Protein AF-A0A6A1QIV1-F1 (afdb_monomer)

Radius of gyration: 14.54 Å; Cα contacts (8 Å, |Δi|>4): 78; chains: 1; bounding box: 32×33×38 Å

Sequence (91 aa):
MSPFPFDLLLQEVQKYPNAELAWCQEEHKNQGYYDYVKPRLRTTINRAKPVWYAGRDPAAAPATGNKKTHLTELQRLLDTAFDLDAFKKFS

Structure (mmCIF, N/CA/C/O backbone):
data_AF-A0A6A1QIV1-F1
#
_entry.id   AF-A0A6A1QIV1-F1
#
loop_
_atom_site.group_PDB
_atom_site.id
_atom_site.type_symbol
_atom_site.label_atom_id
_atom_site.label_alt_id
_atom_site.label_comp_id
_atom_site.label_asym_id
_atom_site.label_entity_id
_atom_site.label_seq_id
_atom_site.pdbx_PDB_ins_code
_atom_site.Cartn_x
_atom_site.Cartn_y
_atom_site.Cartn_z
_atom_site.occupancy
_atom_site.B_iso_or_equiv
_atom_site.auth_seq_id
_atom_site.auth_comp_id
_atom_site.auth_asym_id
_atom_site.auth_atom_id
_atom_site.pdbx_PDB_model_num
ATOM 1 N N . MET A 1 1 ? 2.384 -16.293 1.466 1.00 62.31 1 MET A N 1
ATOM 2 C CA . MET A 1 1 ? 1.626 -15.564 2.513 1.00 62.31 1 MET A CA 1
ATOM 3 C C . MET A 1 1 ? 0.172 -16.040 2.565 1.00 62.31 1 MET A C 1
ATOM 5 O O . MET A 1 1 ? -0.745 -15.328 2.172 1.00 62.31 1 MET A O 1
ATOM 9 N N . SER A 1 2 ? -0.053 -17.269 3.016 1.00 67.25 2 SER A N 1
ATOM 10 C CA . SER A 1 2 ? -1.389 -17.789 3.319 1.00 67.25 2 SER A CA 1
ATOM 11 C C . SER A 1 2 ? -1.236 -18.826 4.433 1.00 67.25 2 SER A C 1
ATOM 13 O O . SER A 1 2 ? -0.265 -19.583 4.363 1.00 67.25 2 SER A O 1
ATOM 15 N N . PRO A 1 3 ? -2.129 -18.870 5.436 1.00 79.31 3 PRO A N 1
ATOM 16 C CA . PRO A 1 3 ? -3.304 -18.009 5.633 1.00 79.31 3 PRO A CA 1
ATOM 17 C C . PRO A 1 3 ? -2.942 -16.546 5.960 1.00 79.31 3 PRO A C 1
ATOM 19 O O . PRO A 1 3 ? -1.819 -16.248 6.359 1.00 79.31 3 PRO A O 1
ATOM 22 N N . PHE A 1 4 ? -3.871 -15.611 5.720 1.00 82.19 4 PHE A N 1
ATOM 23 C CA . PHE A 1 4 ? -3.655 -14.192 6.031 1.00 82.19 4 PHE A CA 1
ATOM 24 C C . PHE A 1 4 ? -3.836 -13.954 7.542 1.00 82.19 4 PHE A C 1
ATOM 26 O O . PHE A 1 4 ? -4.896 -14.296 8.068 1.00 82.19 4 PHE A O 1
ATOM 33 N N . PRO A 1 5 ? -2.842 -13.389 8.249 1.00 87.31 5 PRO A N 1
ATOM 34 C CA . PRO A 1 5 ? -2.865 -13.289 9.706 1.00 87.31 5 PRO A CA 1
ATOM 35 C C . PRO A 1 5 ? -3.652 -12.055 10.175 1.00 87.31 5 PRO A C 1
ATOM 37 O O . PRO A 1 5 ? -3.069 -11.031 10.527 1.00 87.31 5 PRO A O 1
ATOM 40 N N . PHE A 1 6 ? -4.986 -12.140 10.165 1.00 86.88 6 PHE A N 1
ATOM 41 C CA . PHE A 1 6 ? -5.863 -11.021 10.537 1.00 86.88 6 PHE A CA 1
ATOM 42 C C . PHE A 1 6 ? -5.609 -10.513 11.965 1.00 86.88 6 PHE A C 1
ATOM 44 O O . PHE A 1 6 ? -5.421 -9.311 12.148 1.00 86.88 6 PHE A O 1
ATOM 51 N N . ASP A 1 7 ? -5.550 -11.415 12.947 1.00 87.62 7 ASP A N 1
ATOM 52 C CA . ASP A 1 7 ? -5.469 -11.047 14.367 1.00 87.62 7 ASP A CA 1
ATOM 53 C C . ASP A 1 7 ? -4.136 -10.383 14.722 1.00 87.62 7 ASP A C 1
ATOM 55 O O . ASP A 1 7 ? -4.112 -9.324 15.347 1.00 87.62 7 ASP A O 1
ATOM 59 N N . LEU A 1 8 ? -3.023 -10.964 14.259 1.00 88.88 8 LEU A N 1
ATOM 60 C CA . LEU A 1 8 ? -1.680 -10.427 14.502 1.00 88.88 8 LEU A CA 1
ATOM 61 C C . LEU A 1 8 ? -1.517 -9.039 13.880 1.00 88.88 8 LEU A C 1
ATOM 63 O O . LEU A 1 8 ? -0.938 -8.141 14.486 1.00 88.88 8 LEU A O 1
ATOM 67 N N . LEU A 1 9 ? -2.060 -8.843 12.676 1.00 86.81 9 LEU A N 1
ATOM 68 C CA . LEU A 1 9 ? -1.967 -7.557 12.002 1.00 86.81 9 LEU A CA 1
ATOM 69 C C . LEU A 1 9 ? -2.822 -6.494 12.695 1.00 86.81 9 LEU A C 1
ATOM 71 O O . LEU A 1 9 ? -2.375 -5.358 12.839 1.00 86.81 9 LEU A O 1
ATOM 75 N N . LEU A 1 10 ? -4.021 -6.853 13.161 1.00 87.31 10 LEU A N 1
ATOM 76 C CA . LEU A 1 10 ? -4.855 -5.939 13.939 1.00 87.31 10 LEU A CA 1
ATOM 77 C C . LEU A 1 10 ? -4.153 -5.511 15.233 1.00 87.31 10 LEU A C 1
ATOM 79 O O . LEU A 1 10 ? -4.135 -4.320 15.540 1.00 87.31 10 LEU A O 1
ATOM 83 N N . GLN A 1 11 ? -3.542 -6.458 15.949 1.00 89.75 11 GLN A N 1
ATOM 84 C CA . GLN A 1 11 ? -2.791 -6.178 17.174 1.00 89.75 11 GLN A CA 1
ATOM 85 C C . GLN A 1 11 ? -1.642 -5.195 16.934 1.00 89.75 11 GLN A C 1
ATOM 87 O O . GLN A 1 11 ? -1.480 -4.259 17.713 1.00 89.75 11 GLN A O 1
ATOM 92 N N . GLU A 1 12 ? -0.870 -5.358 15.857 1.00 89.19 12 GLU A N 1
ATOM 93 C CA . GLU A 1 12 ? 0.214 -4.419 15.544 1.00 89.19 12 GLU A CA 1
ATOM 94 C C . GLU A 1 12 ? -0.306 -3.042 15.124 1.00 89.19 12 GLU A C 1
ATOM 96 O O . GLU A 1 12 ? 0.187 -2.025 15.608 1.00 89.19 12 GLU A O 1
ATOM 101 N N . VAL A 1 13 ? -1.344 -2.975 14.286 1.00 86.31 13 VAL A N 1
ATOM 102 C CA . VAL A 1 13 ? -1.923 -1.688 13.865 1.00 86.31 13 VAL A CA 1
ATOM 103 C C . VAL A 1 13 ? -2.485 -0.914 15.061 1.00 86.31 13 VAL A C 1
ATOM 105 O O . VAL A 1 13 ? -2.334 0.307 15.132 1.00 86.31 13 VAL A O 1
ATOM 108 N N . GLN A 1 14 ? -3.092 -1.606 16.029 1.00 87.31 14 GLN A N 1
ATOM 109 C CA . GLN A 1 14 ? -3.630 -0.983 17.240 1.00 87.31 14 GLN A CA 1
ATOM 110 C C . GLN A 1 14 ? -2.555 -0.343 18.128 1.00 87.31 14 GLN A C 1
ATOM 112 O O . GLN A 1 14 ? -2.862 0.624 18.825 1.00 87.31 14 GLN A O 1
ATOM 117 N N . LYS A 1 15 ? -1.300 -0.811 18.079 1.00 90.38 15 LYS A N 1
ATOM 118 C CA . LYS A 1 15 ? -0.186 -0.164 18.798 1.00 90.38 15 LYS A CA 1
ATOM 119 C C . LYS A 1 15 ? 0.155 1.216 18.232 1.00 90.38 15 LYS A C 1
ATOM 121 O O . LYS A 1 15 ? 0.706 2.046 18.951 1.00 90.38 15 LYS A O 1
ATOM 126 N N . TYR A 1 16 ? -0.196 1.477 16.972 1.00 87.88 16 TYR A N 1
ATOM 127 C CA . TYR A 1 16 ? 0.128 2.713 16.259 1.00 87.88 16 TYR A CA 1
ATOM 128 C C . TYR A 1 16 ? -1.135 3.408 15.712 1.00 87.88 16 TYR A C 1
ATOM 130 O O . TYR A 1 16 ? -1.301 3.572 14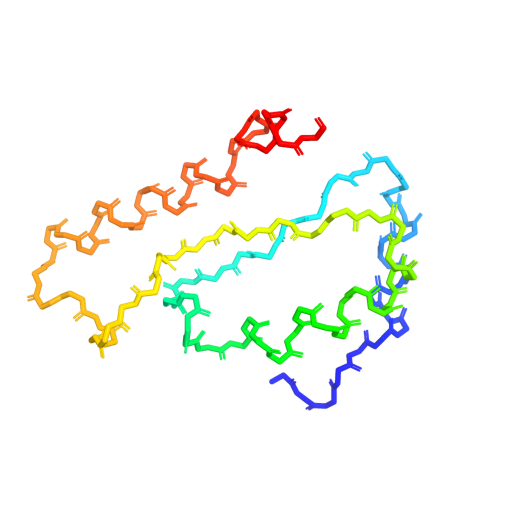.499 1.00 87.88 16 TYR A O 1
ATOM 138 N N . PRO A 1 17 ? -2.036 3.893 16.587 1.00 81.75 17 PRO A N 1
ATOM 139 C CA . PRO A 1 17 ? -3.341 4.425 16.191 1.00 81.75 17 PRO A CA 1
ATOM 140 C C . PRO A 1 17 ? -3.268 5.722 15.378 1.00 81.75 17 PRO A C 1
ATOM 142 O O . PRO A 1 17 ? -4.246 6.066 14.726 1.00 81.75 17 PRO A O 1
ATOM 145 N N . ASN A 1 18 ? -2.123 6.410 15.344 1.00 83.62 18 ASN A N 1
ATOM 146 C CA . ASN A 1 18 ? -1.904 7.635 14.562 1.00 83.62 18 ASN A CA 1
ATOM 147 C C . ASN A 1 18 ? -0.986 7.427 13.347 1.00 83.62 18 ASN A C 1
ATOM 149 O O . ASN A 1 18 ? -0.766 8.369 12.597 1.00 83.62 18 ASN A O 1
ATOM 153 N N . ALA A 1 19 ? -0.470 6.215 13.125 1.00 84.25 19 ALA A N 1
ATOM 154 C CA . ALA A 1 19 ? 0.403 5.951 11.985 1.00 84.25 19 ALA A CA 1
ATOM 155 C C . ALA A 1 19 ? -0.387 5.831 10.675 1.00 84.25 19 ALA A C 1
ATOM 157 O O . ALA A 1 19 ? -1.537 5.370 10.661 1.00 84.25 19 ALA A O 1
ATOM 158 N N . GLU A 1 20 ? 0.249 6.225 9.578 1.00 82.56 20 GLU A N 1
ATOM 159 C CA . GLU A 1 20 ? -0.183 5.886 8.227 1.00 82.56 20 GLU A CA 1
ATOM 160 C C . GLU A 1 20 ? 0.331 4.493 7.851 1.00 82.56 20 GLU A C 1
ATOM 162 O O . GLU A 1 20 ? 1.389 4.060 8.308 1.00 82.56 20 GLU A O 1
ATOM 167 N N . LEU A 1 21 ? -0.432 3.771 7.030 1.00 85.00 21 LEU A N 1
ATOM 168 C CA . LEU A 1 21 ? -0.091 2.416 6.606 1.00 85.00 21 LEU A CA 1
ATOM 169 C C . LEU A 1 21 ? 0.267 2.421 5.125 1.00 85.00 21 LEU A C 1
ATOM 171 O O . LEU A 1 21 ? -0.554 2.806 4.295 1.00 85.00 21 LEU A O 1
ATOM 175 N N . ALA A 1 22 ? 1.456 1.928 4.793 1.00 86.25 22 ALA A N 1
ATOM 176 C CA . ALA A 1 22 ? 1.892 1.708 3.421 1.00 86.25 22 ALA A CA 1
ATOM 177 C C . ALA A 1 22 ? 2.260 0.234 3.213 1.00 86.25 22 ALA A C 1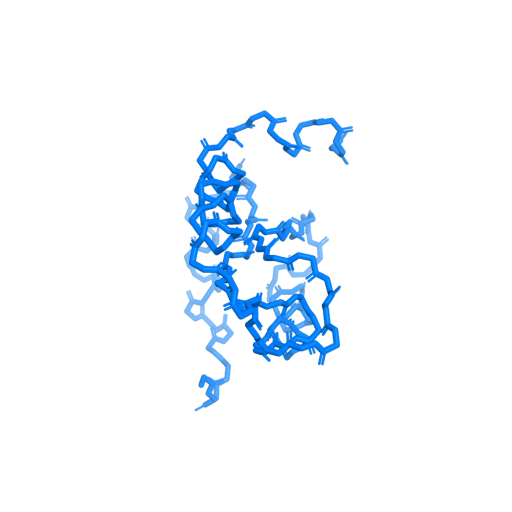
ATOM 179 O O . ALA A 1 22 ? 2.919 -0.382 4.049 1.00 86.25 22 ALA A O 1
ATOM 180 N N . TRP A 1 23 ? 1.816 -0.339 2.095 1.00 86.69 23 TRP A N 1
ATOM 181 C CA . TRP A 1 23 ? 2.279 -1.639 1.623 1.00 86.69 23 TRP A CA 1
ATOM 182 C C . TRP A 1 23 ? 3.456 -1.438 0.677 1.00 86.69 23 TRP A C 1
ATOM 184 O O . TRP A 1 23 ? 3.284 -0.838 -0.389 1.00 86.69 23 TRP A O 1
ATOM 194 N N . CYS A 1 24 ? 4.618 -1.967 1.055 1.00 84.69 24 CYS A N 1
ATOM 195 C CA . CYS A 1 24 ? 5.830 -1.889 0.254 1.00 84.69 24 CYS A CA 1
ATOM 196 C C . CYS A 1 24 ? 6.116 -3.229 -0.433 1.00 84.69 24 CYS A C 1
ATOM 198 O O . CYS A 1 24 ? 6.132 -4.259 0.239 1.00 84.69 24 CYS A O 1
ATOM 200 N N . GLN A 1 25 ? 6.355 -3.227 -1.748 1.00 82.19 25 GLN A N 1
ATOM 201 C CA . GLN A 1 25 ? 6.801 -4.426 -2.474 1.00 82.19 25 GLN A CA 1
ATOM 202 C C . GLN A 1 25 ? 7.701 -4.076 -3.663 1.00 82.19 25 GLN A C 1
ATOM 204 O O . GLN A 1 25 ? 7.498 -3.054 -4.321 1.00 82.19 25 GLN A O 1
ATOM 209 N N . GLU A 1 26 ? 8.676 -4.940 -3.949 1.00 76.25 26 GLU A N 1
ATOM 210 C CA . GLU A 1 26 ? 9.609 -4.753 -5.067 1.00 76.25 26 GLU A CA 1
ATOM 211 C C . GLU A 1 26 ? 8.975 -5.063 -6.426 1.00 76.25 26 GLU A C 1
ATOM 213 O O . GLU A 1 26 ? 9.369 -4.487 -7.446 1.00 76.25 26 GLU A O 1
ATOM 218 N N . GLU A 1 27 ? 7.995 -5.964 -6.454 1.00 77.44 27 GLU A N 1
ATOM 219 C CA . GLU A 1 27 ? 7.283 -6.346 -7.665 1.00 77.44 27 GLU A CA 1
ATOM 220 C C . GLU A 1 27 ? 6.360 -5.226 -8.170 1.00 77.44 27 GLU A C 1
ATOM 222 O O . GLU A 1 27 ? 5.886 -4.372 -7.417 1.00 77.44 27 GLU A O 1
ATOM 227 N N . HIS A 1 28 ? 6.053 -5.256 -9.470 1.00 75.06 28 HIS A N 1
ATOM 228 C CA . HIS A 1 28 ? 5.055 -4.368 -10.067 1.00 75.06 28 HIS A CA 1
ATOM 229 C C . HIS A 1 28 ? 3.697 -4.511 -9.377 1.00 75.06 28 HIS A C 1
ATOM 231 O O . HIS A 1 28 ? 3.331 -5.590 -8.927 1.00 75.06 28 HIS A O 1
ATOM 237 N N . LYS A 1 29 ? 2.911 -3.435 -9.336 1.00 75.44 29 LYS A N 1
ATOM 238 C CA . LYS A 1 29 ? 1.620 -3.376 -8.626 1.00 75.44 29 LYS A CA 1
ATOM 239 C C . LYS A 1 29 ? 0.592 -4.424 -9.063 1.00 75.44 29 LYS A C 1
ATOM 241 O O . LYS A 1 29 ? -0.248 -4.823 -8.266 1.00 75.44 29 LYS A O 1
ATOM 246 N N . ASN A 1 30 ? 0.648 -4.832 -10.329 1.00 78.12 30 ASN A N 1
ATOM 247 C CA . ASN A 1 30 ? -0.173 -5.890 -10.929 1.00 78.12 30 ASN A CA 1
ATOM 248 C C . ASN A 1 30 ? 0.427 -7.298 -10.753 1.00 78.12 30 ASN A C 1
ATOM 250 O O . ASN A 1 30 ? -0.090 -8.267 -11.302 1.00 78.12 30 ASN A O 1
ATOM 254 N N . GLN A 1 31 ? 1.552 -7.398 -10.054 1.00 69.69 31 GLN A N 1
ATOM 255 C CA . GLN A 1 31 ? 2.266 -8.623 -9.736 1.00 69.69 31 GLN A CA 1
ATOM 256 C C . GLN A 1 31 ? 2.453 -8.728 -8.215 1.00 69.69 31 GLN A C 1
ATOM 258 O O . GLN A 1 31 ? 2.192 -7.799 -7.444 1.00 69.69 31 GLN A O 1
ATOM 263 N N . GLY A 1 32 ? 2.891 -9.901 -7.766 1.00 79.44 32 GLY A N 1
ATOM 264 C CA . GLY A 1 32 ? 3.076 -10.171 -6.347 1.00 79.44 32 GLY A CA 1
ATOM 265 C C . GLY A 1 32 ? 1.750 -10.282 -5.594 1.00 79.44 32 GLY A C 1
ATOM 266 O O . GLY A 1 32 ? 0.756 -10.800 -6.104 1.00 79.44 32 GLY A O 1
ATOM 267 N N . TYR A 1 33 ? 1.753 -9.837 -4.340 1.00 80.94 33 TYR A N 1
ATOM 268 C CA . TYR A 1 33 ? 0.662 -10.099 -3.401 1.00 80.94 33 TYR A CA 1
ATOM 269 C C . TYR A 1 33 ? -0.249 -8.898 -3.160 1.00 80.94 33 TYR A C 1
ATOM 271 O O . TYR A 1 33 ? -1.203 -9.034 -2.395 1.00 80.94 33 TYR A O 1
ATOM 279 N N . TYR A 1 34 ? -0.001 -7.746 -3.792 1.00 82.00 34 TYR A N 1
ATOM 280 C CA . TYR A 1 34 ? -0.767 -6.526 -3.536 1.00 82.00 34 TYR A CA 1
ATOM 281 C C . TYR A 1 34 ? -2.282 -6.736 -3.680 1.00 82.00 34 TYR A C 1
ATOM 283 O O . TYR A 1 34 ? -3.029 -6.418 -2.754 1.00 82.00 34 TYR A O 1
ATOM 291 N N . ASP A 1 35 ? -2.741 -7.357 -4.769 1.00 82.38 35 ASP A N 1
ATOM 292 C CA . ASP A 1 35 ? -4.173 -7.610 -4.994 1.00 82.38 35 ASP A CA 1
ATOM 293 C C . ASP A 1 35 ? -4.770 -8.623 -4.005 1.00 82.38 35 ASP A C 1
ATOM 295 O O . ASP A 1 35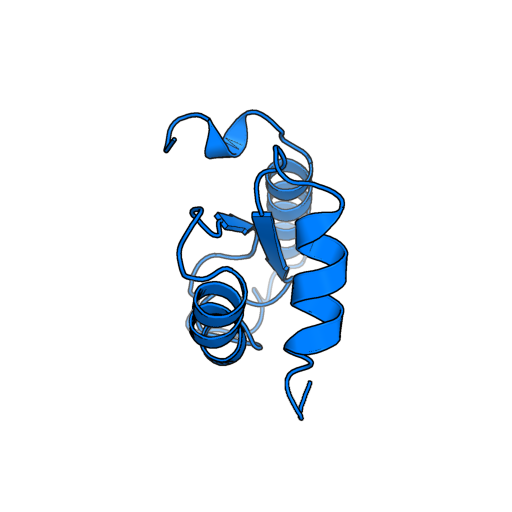 ? -5.949 -8.544 -3.651 1.00 82.38 35 ASP A O 1
ATOM 299 N N . TYR A 1 36 ? -3.954 -9.544 -3.489 1.00 84.00 36 TYR A N 1
ATOM 300 C CA . TYR A 1 36 ? -4.368 -10.483 -2.449 1.00 84.00 36 TYR A CA 1
ATOM 301 C C . TYR A 1 36 ? -4.436 -9.811 -1.066 1.00 84.00 36 TYR A C 1
ATOM 303 O O . TYR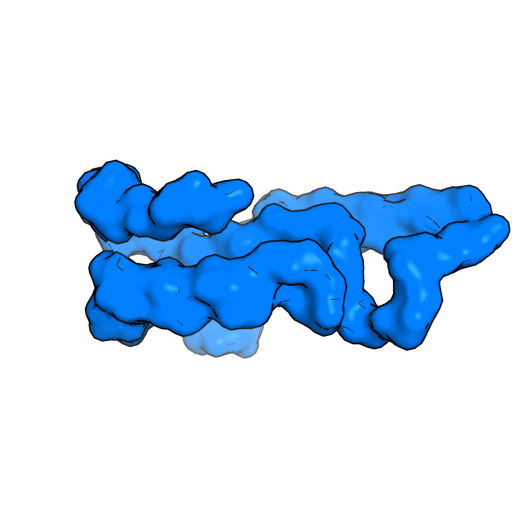 A 1 36 ? -5.391 -10.020 -0.311 1.00 84.00 36 TYR A O 1
ATOM 311 N N . VAL A 1 37 ? -3.440 -8.998 -0.719 1.00 85.19 37 VAL A N 1
ATOM 312 C CA . VAL A 1 37 ? -3.278 -8.405 0.614 1.00 85.19 37 VAL A CA 1
ATOM 313 C C . VAL A 1 37 ? -4.162 -7.180 0.798 1.00 85.19 37 VAL A C 1
ATOM 315 O O . VAL A 1 37 ? -4.814 -7.063 1.832 1.00 85.19 37 VAL A O 1
ATOM 318 N N . LYS A 1 38 ? -4.254 -6.293 -0.197 1.00 84.94 38 LYS A N 1
ATOM 319 C CA . LYS A 1 38 ? -4.989 -5.023 -0.111 1.00 84.94 38 LYS A CA 1
ATOM 320 C C . LYS A 1 38 ? -6.418 -5.157 0.435 1.00 84.94 38 LYS A C 1
ATOM 322 O O . LYS A 1 38 ? -6.738 -4.441 1.387 1.00 84.94 38 LYS A O 1
ATOM 327 N N . PRO A 1 39 ? -7.306 -6.013 -0.112 1.00 86.56 39 PRO A N 1
ATOM 328 C CA . PRO A 1 39 ? -8.664 -6.122 0.413 1.00 86.56 39 PRO A CA 1
ATOM 329 C C . PRO A 1 39 ? -8.682 -6.678 1.841 1.00 86.56 39 PRO A C 1
ATOM 331 O O . PRO A 1 39 ? 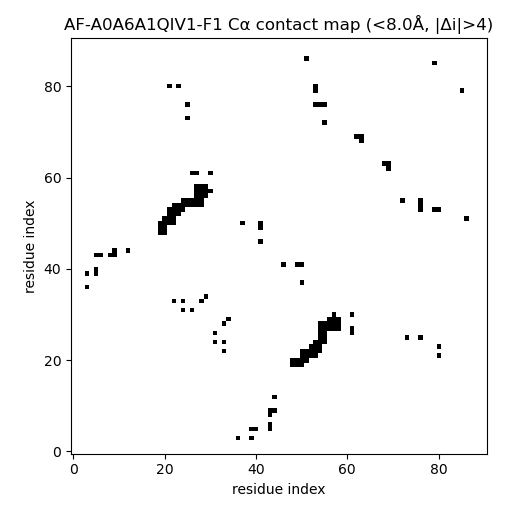-9.481 -6.220 2.651 1.00 86.56 39 PRO A O 1
ATOM 334 N N . ARG A 1 40 ? -7.779 -7.607 2.174 1.00 87.81 40 ARG A N 1
ATOM 335 C CA . ARG A 1 40 ? -7.704 -8.236 3.501 1.00 87.81 40 ARG A CA 1
ATOM 336 C C . ARG A 1 40 ? -7.199 -7.260 4.556 1.00 87.81 40 ARG A C 1
ATOM 338 O O . ARG A 1 40 ? -7.839 -7.115 5.587 1.00 87.81 40 ARG A O 1
ATOM 345 N N . LEU A 1 41 ? -6.139 -6.520 4.241 1.00 86.38 41 LEU A N 1
ATOM 346 C CA . LEU A 1 41 ? -5.580 -5.470 5.085 1.00 86.38 41 LEU A CA 1
ATOM 347 C C . LEU A 1 41 ? -6.619 -4.380 5.376 1.00 86.38 41 LEU A C 1
ATOM 349 O O . LEU A 1 41 ? -6.803 -3.992 6.526 1.00 86.38 41 LEU A O 1
ATOM 353 N N . ARG A 1 42 ? -7.359 -3.941 4.346 1.00 87.00 42 ARG A N 1
ATOM 354 C CA . ARG A 1 42 ? -8.461 -2.978 4.506 1.00 87.00 42 ARG A CA 1
ATOM 355 C C . ARG A 1 42 ? -9.577 -3.505 5.405 1.00 87.00 42 ARG A C 1
ATOM 357 O O . ARG A 1 42 ? -10.156 -2.715 6.145 1.00 87.00 42 ARG A O 1
ATOM 364 N N . THR A 1 43 ? -9.892 -4.796 5.332 1.00 88.00 43 THR A N 1
ATOM 365 C CA . THR A 1 43 ? -10.877 -5.425 6.220 1.00 88.00 43 THR A CA 1
ATOM 366 C C . THR A 1 43 ? -10.363 -5.499 7.654 1.00 88.00 43 THR A C 1
ATOM 368 O O . THR A 1 43 ? -11.106 -5.133 8.559 1.00 88.00 43 THR A O 1
ATOM 371 N N . THR A 1 44 ? -9.098 -5.879 7.870 1.00 87.31 44 THR A N 1
ATOM 372 C CA . THR A 1 44 ? -8.495 -5.945 9.212 1.00 87.31 44 THR A CA 1
ATOM 373 C C . THR A 1 44 ? -8.591 -4.612 9.944 1.00 87.31 44 THR A C 1
ATOM 375 O O . THR A 1 44 ? -8.978 -4.576 11.104 1.00 87.31 44 THR A O 1
ATOM 378 N N . ILE A 1 45 ? -8.301 -3.503 9.260 1.00 86.38 45 ILE A N 1
ATOM 379 C CA . ILE A 1 45 ? -8.356 -2.160 9.859 1.00 86.38 45 ILE A CA 1
ATOM 380 C C . ILE A 1 45 ? -9.755 -1.524 9.801 1.00 86.38 45 ILE A C 1
ATOM 382 O O . ILE A 1 45 ? -9.884 -0.317 9.989 1.00 86.38 45 ILE A O 1
ATOM 386 N N . ASN A 1 46 ? -10.795 -2.295 9.463 1.00 85.12 46 ASN A N 1
ATOM 387 C CA . ASN A 1 46 ? -12.172 -1.829 9.262 1.00 85.12 46 ASN A CA 1
ATOM 388 C C . ASN A 1 46 ? -12.288 -0.580 8.362 1.00 85.12 46 ASN A C 1
ATOM 390 O O . ASN A 1 46 ? -13.111 0.304 8.591 1.00 85.12 46 ASN A O 1
ATOM 394 N N . ARG A 1 47 ? -11.418 -0.468 7.349 1.00 81.06 47 ARG A N 1
ATOM 395 C CA . ARG A 1 47 ? -11.309 0.702 6.457 1.00 81.06 47 ARG A CA 1
ATOM 396 C C . ARG A 1 47 ? -11.136 2.041 7.193 1.00 81.06 47 ARG A C 1
ATOM 398 O O . ARG A 1 47 ? -11.410 3.079 6.599 1.00 81.06 47 ARG A O 1
ATOM 405 N N . ALA A 1 48 ? -10.658 2.026 8.439 1.00 79.56 48 ALA A N 1
ATOM 406 C CA . ALA A 1 48 ? -10.504 3.221 9.264 1.00 79.56 48 ALA A CA 1
ATOM 407 C C . ALA A 1 48 ? -9.492 4.220 8.685 1.00 79.56 48 ALA A C 1
ATOM 409 O O . ALA A 1 48 ? -9.561 5.407 8.984 1.00 79.56 48 ALA A O 1
ATOM 410 N N . LYS A 1 49 ? -8.548 3.739 7.865 1.00 80.94 49 LYS A N 1
ATOM 411 C CA . LYS A 1 49 ? -7.488 4.542 7.252 1.00 80.94 49 LYS A CA 1
ATOM 412 C C . LYS A 1 49 ? -7.199 4.103 5.815 1.00 80.94 49 LYS A C 1
ATOM 414 O O . LYS A 1 49 ? -7.428 2.931 5.483 1.00 80.94 49 LYS A O 1
ATOM 419 N N . PRO A 1 50 ? -6.687 5.007 4.960 1.00 80.94 50 PRO A N 1
ATOM 420 C CA . PRO A 1 50 ? -6.129 4.616 3.675 1.00 80.94 50 PRO A CA 1
ATOM 421 C C . PRO A 1 50 ? -4.912 3.701 3.875 1.00 80.94 50 PRO A C 1
ATOM 423 O O . PRO A 1 50 ? -4.167 3.827 4.843 1.00 80.94 50 PRO A O 1
ATOM 426 N N . VAL A 1 51 ? -4.739 2.757 2.948 1.00 84.56 51 VAL A N 1
ATOM 427 C CA . VAL A 1 51 ? -3.520 1.950 2.830 1.00 84.56 51 VAL A CA 1
ATOM 428 C C . VAL A 1 51 ? -2.826 2.389 1.554 1.00 84.56 51 VAL A C 1
ATOM 430 O O . VAL A 1 51 ? -3.338 2.153 0.451 1.00 84.56 51 VAL A O 1
ATOM 433 N N . TRP A 1 52 ? -1.667 3.006 1.715 1.00 85.69 52 TRP A N 1
ATOM 434 C CA . TRP A 1 52 ? -0.823 3.461 0.627 1.00 85.69 52 TRP A CA 1
ATOM 435 C C . TRP A 1 52 ? -0.059 2.303 -0.015 1.00 85.69 52 TRP A C 1
ATOM 437 O O . TRP A 1 52 ? 0.038 1.206 0.533 1.00 85.69 52 TRP A O 1
ATOM 447 N N . TYR A 1 53 ? 0.459 2.533 -1.215 1.00 84.12 53 TYR A N 1
ATOM 448 C CA . TYR A 1 53 ? 1.266 1.563 -1.944 1.00 84.12 53 TYR A CA 1
ATOM 449 C C . TYR A 1 53 ? 2.594 2.213 -2.304 1.00 84.12 53 TYR A C 1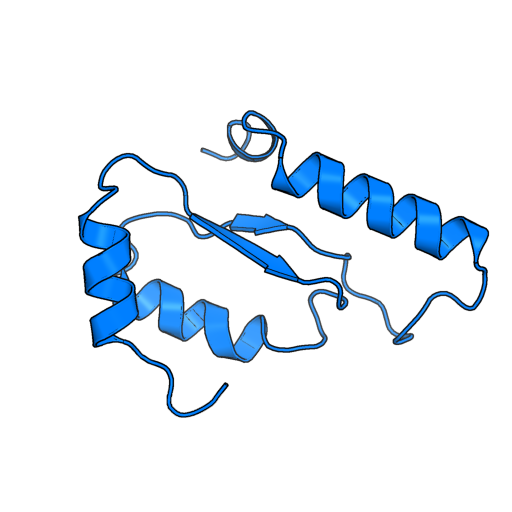
ATOM 451 O O . TYR A 1 53 ? 2.596 3.248 -2.969 1.00 84.12 53 TYR A O 1
ATOM 459 N N . ALA A 1 54 ? 3.691 1.587 -1.895 1.00 82.81 54 ALA A N 1
ATOM 460 C CA . ALA A 1 54 ? 5.041 1.968 -2.274 1.00 82.81 54 ALA A CA 1
ATOM 461 C C . ALA A 1 54 ? 5.687 0.789 -3.011 1.00 82.81 54 ALA A C 1
ATOM 463 O O . ALA A 1 54 ? 6.133 -0.191 -2.424 1.00 82.81 54 ALA A O 1
ATOM 464 N N . GLY A 1 55 ? 5.696 0.844 -4.331 1.00 80.94 55 GLY A N 1
ATOM 465 C CA . GLY A 1 55 ? 6.239 -0.230 -5.150 1.00 80.94 55 GLY A CA 1
ATOM 466 C C . GLY A 1 55 ? 6.282 0.183 -6.605 1.00 80.94 55 GLY A C 1
ATOM 467 O O . GLY A 1 55 ? 5.922 1.313 -6.945 1.00 80.94 55 GLY A O 1
ATOM 468 N N . ARG A 1 56 ? 6.705 -0.724 -7.486 1.00 78.12 56 ARG A N 1
ATOM 469 C CA . ARG A 1 56 ? 6.780 -0.399 -8.915 1.00 78.12 56 ARG A CA 1
ATOM 470 C C . ARG A 1 56 ? 5.380 -0.258 -9.513 1.00 78.12 56 ARG A C 1
ATOM 472 O O . ARG A 1 56 ? 4.451 -0.975 -9.122 1.00 78.12 56 ARG A O 1
ATOM 479 N N . ASP A 1 57 ? 5.239 0.664 -10.461 1.00 73.44 57 ASP A N 1
ATOM 480 C CA . ASP A 1 57 ? 4.010 0.845 -11.236 1.00 73.44 57 ASP A CA 1
ATOM 481 C C . ASP A 1 57 ? 3.645 -0.432 -12.015 1.00 73.44 57 ASP A C 1
ATOM 483 O O . ASP A 1 57 ? 4.497 -1.297 -12.216 1.00 73.44 57 ASP A O 1
ATOM 487 N N . PRO A 1 58 ? 2.380 -0.612 -12.437 1.00 68.31 58 PRO A N 1
ATOM 488 C CA . PRO A 1 58 ? 1.991 -1.779 -13.219 1.00 68.31 58 PRO A CA 1
ATOM 489 C C . PRO A 1 58 ? 2.825 -1.893 -14.502 1.00 68.31 58 PRO A C 1
ATOM 491 O O . PRO A 1 58 ? 2.887 -0.945 -15.284 1.00 68.31 58 PRO A O 1
ATOM 494 N N . ALA A 1 59 ? 3.407 -3.064 -14.756 1.00 64.31 59 ALA A N 1
ATOM 495 C CA . ALA A 1 59 ? 4.137 -3.336 -15.992 1.00 64.31 59 ALA A CA 1
ATOM 496 C C . ALA A 1 59 ? 3.756 -4.705 -16.566 1.00 64.31 59 ALA A C 1
ATOM 498 O O . ALA A 1 59 ? 3.424 -5.642 -15.836 1.00 64.31 59 ALA A O 1
ATOM 499 N N . ALA A 1 60 ? 3.797 -4.824 -17.895 1.00 60.59 60 ALA A N 1
ATOM 500 C CA . ALA A 1 60 ? 3.545 -6.090 -18.585 1.00 60.59 60 ALA A CA 1
ATOM 501 C C . ALA A 1 60 ? 4.721 -7.076 -18.443 1.00 60.59 60 ALA A C 1
ATOM 503 O O . ALA A 1 60 ? 4.512 -8.285 -18.436 1.00 60.59 60 ALA A O 1
ATOM 504 N N . ALA A 1 61 ? 5.952 -6.568 -18.306 1.00 59.44 61 ALA A N 1
ATOM 505 C CA . ALA A 1 61 ? 7.152 -7.379 -18.121 1.00 59.44 61 ALA A CA 1
ATOM 506 C C . ALA A 1 61 ? 7.515 -7.495 -16.625 1.00 59.44 61 ALA A C 1
ATOM 508 O O . ALA A 1 61 ? 7.450 -6.489 -15.922 1.00 59.44 61 ALA A O 1
ATOM 509 N N . PRO A 1 62 ? 7.939 -8.673 -16.121 1.00 53.00 62 PRO A N 1
ATOM 510 C CA . PRO A 1 62 ? 8.269 -8.866 -14.701 1.00 53.00 62 PRO A CA 1
ATOM 511 C C . PRO A 1 62 ? 9.504 -8.086 -14.234 1.00 53.00 62 PRO A C 1
ATOM 513 O O . PRO A 1 62 ? 9.608 -7.728 -13.065 1.00 53.00 62 PRO A O 1
ATOM 516 N N . ALA A 1 63 ? 10.432 -7.793 -15.146 1.00 58.25 63 ALA A N 1
ATOM 517 C CA . ALA A 1 63 ? 11.629 -7.010 -14.875 1.00 58.25 63 ALA A CA 1
ATOM 518 C C . ALA A 1 63 ? 12.007 -6.192 -16.112 1.00 58.25 63 ALA A C 1
ATOM 520 O O . ALA A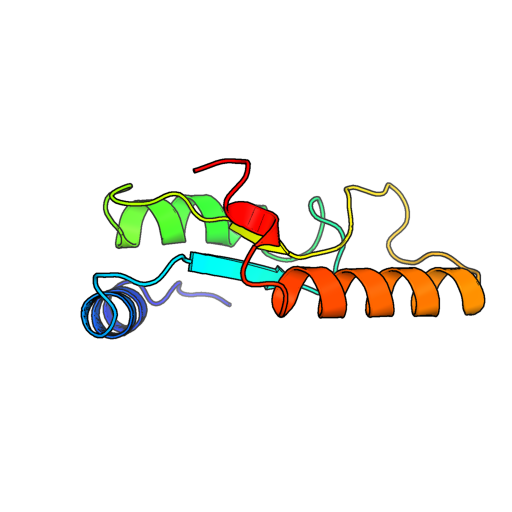 1 63 ? 11.927 -6.680 -17.242 1.00 58.25 63 ALA A O 1
ATOM 521 N N . THR A 1 64 ? 12.448 -4.953 -15.907 1.00 58.91 64 THR A N 1
ATOM 522 C CA . THR A 1 64 ? 13.105 -4.180 -16.958 1.00 58.91 64 THR A CA 1
ATOM 523 C C . THR A 1 64 ? 14.442 -4.859 -17.283 1.00 58.91 64 THR A C 1
ATOM 525 O O . THR A 1 64 ? 15.300 -5.021 -16.421 1.00 58.91 64 THR A O 1
ATOM 528 N N . GLY A 1 65 ? 14.643 -5.292 -18.534 1.00 60.78 65 GLY A N 1
ATOM 529 C CA . GLY A 1 65 ? 15.860 -6.008 -18.969 1.00 60.78 65 GLY A CA 1
ATOM 530 C C . GLY A 1 65 ? 17.151 -5.173 -18.939 1.00 60.78 65 GLY A C 1
ATOM 531 O O . GLY A 1 65 ? 18.204 -5.639 -19.363 1.00 60.78 65 GLY A O 1
ATOM 532 N N . ASN A 1 66 ? 17.082 -3.931 -18.453 1.00 73.25 66 ASN A N 1
ATOM 533 C CA . ASN A 1 66 ? 18.193 -2.999 -18.350 1.00 73.25 66 ASN A CA 1
ATOM 534 C C . ASN A 1 66 ? 18.514 -2.720 -16.873 1.00 73.25 66 ASN A C 1
ATOM 536 O O . ASN A 1 66 ? 17.723 -2.107 -16.156 1.00 73.25 66 ASN A O 1
ATOM 540 N N . LYS A 1 67 ? 19.719 -3.112 -16.437 1.00 71.81 67 LYS A N 1
ATOM 541 C CA . LYS A 1 67 ? 20.210 -2.947 -15.057 1.00 71.81 67 LYS A CA 1
ATOM 542 C C . LYS A 1 67 ? 20.133 -1.499 -14.560 1.00 71.81 67 LYS A C 1
ATOM 544 O O . LYS A 1 67 ? 19.874 -1.275 -13.382 1.00 71.81 67 LYS A O 1
ATOM 549 N N . LYS A 1 68 ? 20.339 -0.513 -15.440 1.00 75.38 68 LYS A N 1
ATOM 550 C CA . LYS A 1 68 ? 20.277 0.907 -15.063 1.00 75.38 68 LYS A CA 1
ATOM 551 C C . LYS A 1 68 ? 18.852 1.325 -14.688 1.00 75.38 68 LYS A C 1
ATOM 553 O O . LYS A 1 68 ? 18.671 1.995 -13.680 1.00 75.38 68 LYS A O 1
ATOM 558 N N . THR A 1 69 ? 17.860 0.878 -15.457 1.00 73.62 69 THR A N 1
ATOM 559 C CA . THR A 1 69 ? 16.439 1.133 -15.185 1.00 73.62 69 THR A CA 1
ATOM 560 C C . THR A 1 69 ? 16.009 0.491 -13.871 1.00 73.62 69 THR A C 1
ATOM 562 O O . THR A 1 69 ? 15.405 1.161 -13.042 1.00 73.62 69 THR A O 1
ATOM 565 N N . HIS A 1 70 ? 16.420 -0.755 -13.631 1.00 72.69 70 HIS A N 1
ATOM 566 C CA . HIS A 1 70 ? 16.144 -1.455 -12.379 1.00 72.69 70 HIS A CA 1
ATOM 567 C C . HIS A 1 70 ? 16.692 -0.717 -11.144 1.00 72.69 70 HIS A C 1
ATOM 569 O O . HIS A 1 70 ? 15.988 -0.579 -10.147 1.00 72.69 70 HIS A O 1
ATOM 575 N N . LEU A 1 71 ? 17.926 -0.198 -11.210 1.00 78.25 71 LEU A N 1
ATOM 576 C CA . LEU A 1 71 ? 18.509 0.581 -10.108 1.00 78.25 71 LEU A CA 1
ATOM 577 C C . LEU A 1 71 ? 17.743 1.886 -9.858 1.00 78.25 71 LEU A C 1
ATOM 579 O O . LEU A 1 71 ? 17.518 2.247 -8.707 1.00 78.25 71 LEU A O 1
ATOM 583 N N . THR A 1 72 ? 17.303 2.575 -10.914 1.00 80.69 72 THR A N 1
ATOM 584 C CA . THR A 1 72 ? 16.472 3.783 -10.780 1.00 80.69 72 THR A CA 1
ATOM 585 C C . THR A 1 72 ? 15.102 3.473 -10.169 1.00 80.69 72 THR A C 1
ATOM 587 O O . THR A 1 72 ? 14.626 4.227 -9.323 1.00 80.69 72 THR A O 1
ATOM 590 N N . GLU A 1 73 ? 14.473 2.361 -10.553 1.00 75.25 73 GLU A N 1
ATOM 591 C CA . GLU A 1 73 ? 13.200 1.908 -9.975 1.00 75.25 73 GLU A CA 1
ATOM 592 C C . GLU A 1 73 ? 13.342 1.528 -8.499 1.00 75.25 73 GLU A C 1
ATOM 594 O O . GLU A 1 73 ? 12.475 1.872 -7.697 1.00 75.25 73 GLU A O 1
ATOM 599 N N . LEU A 1 74 ? 14.438 0.857 -8.130 1.00 76.12 74 LEU A N 1
ATOM 600 C CA . LEU A 1 74 ? 14.738 0.517 -6.739 1.00 76.12 74 LEU A CA 1
ATOM 601 C C . LEU A 1 74 ? 14.968 1.774 -5.894 1.00 76.12 74 LEU A C 1
ATOM 603 O O . LEU A 1 74 ? 14.406 1.883 -4.809 1.00 76.12 74 LEU A O 1
ATOM 607 N N . GLN A 1 75 ? 15.741 2.735 -6.407 1.00 80.38 75 GLN A N 1
ATOM 608 C CA . GLN A 1 75 ? 15.960 4.019 -5.739 1.00 80.38 75 GLN A CA 1
ATOM 609 C C . GLN A 1 75 ? 14.622 4.722 -5.479 1.00 80.38 75 GLN A C 1
ATOM 611 O O . GLN A 1 75 ? 14.323 5.067 -4.343 1.00 80.38 75 GLN A O 1
ATOM 616 N N . ARG A 1 76 ? 13.765 4.830 -6.505 1.00 78.38 76 ARG A N 1
ATOM 617 C CA . ARG A 1 76 ? 12.435 5.445 -6.378 1.00 78.38 76 ARG A CA 1
ATOM 618 C C . ARG A 1 76 ? 11.553 4.721 -5.358 1.00 78.38 76 ARG A C 1
ATOM 620 O O . ARG A 1 76 ? 10.799 5.377 -4.642 1.00 78.38 76 ARG A O 1
ATOM 627 N N . LEU A 1 77 ? 11.615 3.391 -5.306 1.00 76.75 77 LEU 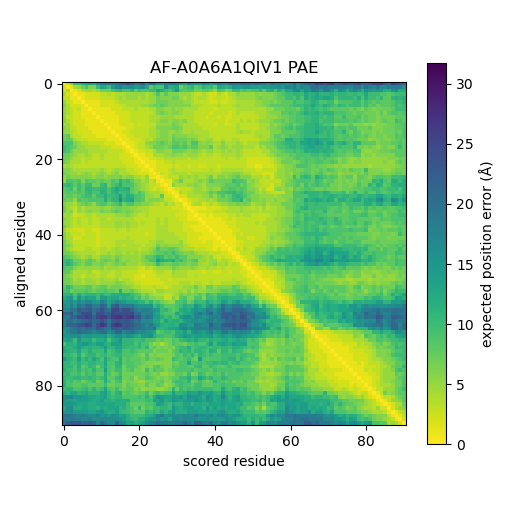A N 1
ATOM 628 C CA . LEU A 1 77 ? 10.878 2.598 -4.324 1.00 76.75 77 LEU A CA 1
ATOM 629 C C . LEU A 1 77 ? 11.327 2.932 -2.903 1.00 76.75 77 LEU A C 1
ATOM 631 O O . LEU A 1 77 ? 10.477 3.170 -2.049 1.00 76.75 77 LEU A O 1
ATOM 635 N N . LEU A 1 78 ? 12.640 2.977 -2.665 1.00 79.75 78 LEU A N 1
ATOM 636 C CA . LEU A 1 78 ? 13.201 3.331 -1.362 1.00 79.75 78 LEU A CA 1
ATOM 637 C C . LEU A 1 78 ? 12.828 4.764 -0.981 1.00 79.75 78 LEU A C 1
ATOM 639 O O . LEU A 1 78 ? 12.326 4.981 0.118 1.00 79.75 78 LEU A O 1
ATOM 643 N N . ASP A 1 79 ? 12.983 5.709 -1.907 1.00 82.19 79 ASP A N 1
ATOM 644 C CA . ASP A 1 79 ? 12.623 7.108 -1.682 1.00 82.19 79 ASP A CA 1
ATOM 645 C C . ASP A 1 79 ? 11.137 7.226 -1.307 1.00 82.19 79 ASP A C 1
ATOM 647 O O . ASP A 1 79 ? 10.801 7.857 -0.316 1.00 82.19 79 ASP A O 1
ATOM 651 N N . THR A 1 80 ? 10.242 6.534 -2.022 1.00 78.56 80 THR A N 1
ATOM 652 C CA . THR A 1 80 ? 8.794 6.561 -1.737 1.00 78.56 80 THR A CA 1
ATOM 653 C C . THR A 1 80 ? 8.440 5.861 -0.420 1.00 78.56 80 THR A C 1
ATOM 655 O O . THR A 1 80 ? 7.502 6.266 0.259 1.00 78.56 80 THR A O 1
ATOM 658 N N . ALA A 1 81 ? 9.155 4.794 -0.054 1.00 77.50 81 ALA A N 1
ATOM 659 C CA . ALA A 1 81 ? 8.900 4.045 1.175 1.00 77.50 81 ALA A CA 1
ATOM 660 C C . ALA A 1 81 ? 9.357 4.797 2.438 1.00 77.50 81 ALA A C 1
ATOM 662 O O . ALA A 1 81 ? 8.751 4.620 3.495 1.00 77.50 81 ALA A O 1
ATOM 663 N N . PHE A 1 82 ? 10.411 5.614 2.335 1.00 79.25 82 PHE A N 1
ATOM 664 C CA . PHE A 1 82 ? 10.963 6.385 3.455 1.00 79.25 82 PHE A CA 1
ATOM 665 C C . PHE A 1 82 ? 10.534 7.860 3.478 1.00 79.25 82 PHE A C 1
ATOM 667 O O . PHE A 1 82 ? 10.755 8.535 4.484 1.00 79.25 82 PHE A O 1
ATOM 674 N N . ASP A 1 83 ? 9.909 8.367 2.416 1.00 80.44 83 ASP A N 1
ATOM 675 C CA . ASP A 1 83 ? 9.367 9.724 2.375 1.00 80.44 83 ASP A CA 1
ATOM 676 C C . ASP A 1 83 ? 8.036 9.817 3.146 1.00 80.44 83 ASP A C 1
ATOM 678 O O . ASP A 1 83 ? 6.983 9.349 2.710 1.00 80.44 83 ASP A O 1
ATOM 682 N N . LEU A 1 84 ? 8.092 10.466 4.313 1.00 69.69 84 LEU A N 1
ATOM 683 C CA . LEU A 1 84 ? 6.945 10.717 5.193 1.00 69.69 84 LEU A CA 1
ATOM 684 C C . LEU A 1 84 ? 5.948 11.739 4.618 1.00 69.69 84 LEU A C 1
ATOM 686 O O . LEU A 1 84 ? 4.828 11.844 5.121 1.00 69.69 84 LEU A O 1
ATOM 690 N N . ASP A 1 85 ? 6.339 12.501 3.596 1.00 75.00 85 ASP A N 1
ATOM 691 C CA . ASP A 1 85 ? 5.499 13.494 2.926 1.00 75.00 85 ASP A CA 1
ATOM 692 C C . ASP A 1 85 ? 4.923 12.978 1.596 1.00 75.00 85 ASP A C 1
ATOM 694 O O . ASP A 1 85 ? 3.988 13.588 1.062 1.00 75.00 85 ASP A O 1
ATOM 698 N N . ALA A 1 86 ? 5.407 11.837 1.086 1.00 70.12 86 ALA A N 1
ATOM 699 C CA . ALA A 1 86 ? 4.977 11.256 -0.191 1.00 70.12 86 ALA A CA 1
ATOM 700 C C . ALA A 1 86 ? 3.456 11.059 -0.269 1.00 70.12 86 ALA A C 1
ATOM 702 O O . ALA A 1 86 ? 2.847 11.246 -1.328 1.00 70.12 86 ALA A O 1
ATOM 703 N N . PHE A 1 87 ? 2.835 10.727 0.864 1.00 66.94 87 PHE A N 1
ATOM 704 C CA . PHE A 1 87 ? 1.404 10.449 0.955 1.00 66.94 87 PHE A CA 1
ATOM 705 C C . PHE A 1 87 ? 0.581 11.585 1.577 1.00 66.94 87 PHE A C 1
ATOM 707 O O . PHE A 1 87 ? -0.637 11.606 1.399 1.00 66.94 87 PHE A O 1
ATOM 714 N N . LYS A 1 88 ? 1.218 12.605 2.177 1.00 65.38 88 LYS A N 1
ATOM 715 C CA . LYS A 1 88 ? 0.511 13.769 2.751 1.00 65.38 88 LYS A CA 1
ATOM 716 C C . LYS A 1 88 ? -0.290 14.559 1.723 1.00 65.38 88 LYS A C 1
ATOM 718 O O . LYS A 1 88 ? -1.300 15.157 2.068 1.00 65.38 88 LYS A O 1
ATOM 723 N N . LYS A 1 89 ? 0.131 14.558 0.453 1.00 58.31 89 LYS A N 1
ATOM 724 C CA . LYS A 1 89 ? -0.607 15.217 -0.643 1.00 58.31 89 LYS A CA 1
ATOM 725 C C . LYS A 1 89 ? -1.937 14.542 -0.991 1.00 58.31 89 LYS A C 1
ATOM 727 O O . LYS A 1 89 ? -2.726 15.134 -1.722 1.00 58.31 89 LYS A O 1
ATOM 732 N N . PHE A 1 90 ? -2.159 13.317 -0.521 1.00 57.09 90 PHE A N 1
ATOM 733 C CA . PHE A 1 90 ? -3.344 12.518 -0.826 1.00 57.09 90 PHE A CA 1
ATOM 734 C C . PHE A 1 90 ? -4.231 12.264 0.406 1.00 57.09 90 PHE A C 1
ATOM 736 O O . P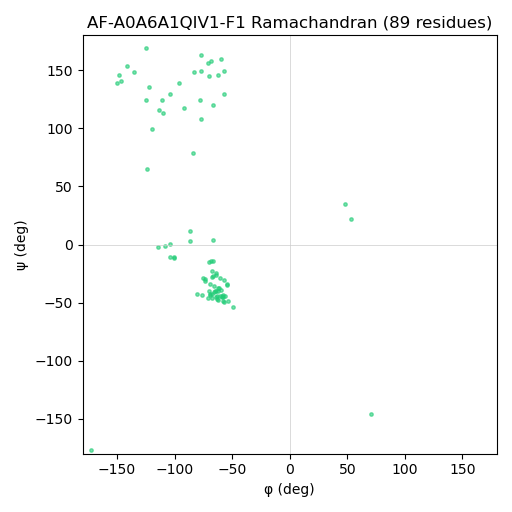HE A 1 90 ? -5.268 11.612 0.258 1.00 57.09 90 PHE A O 1
ATOM 743 N N . SER A 1 91 ? -3.818 12.744 1.589 1.00 51.84 91 SER A N 1
ATOM 744 C CA . SER A 1 91 ? -4.575 12.679 2.846 1.00 51.84 91 SER A CA 1
ATOM 745 C C . SER A 1 91 ? -5.549 13.842 3.017 1.00 51.84 91 SER A C 1
ATOM 747 O O . SER A 1 91 ? -5.367 14.894 2.367 1.00 51.84 91 SER A O 1
#

pLDDT: mean 78.13, std 9.24, range [51.84, 90.38]

Organism: Balaenoptera physalus (NCBI:txid9770)

Mean predicted aligned error: 7.91 Å

Foldseek 3Di:
DPPDDLVVLLVVCVVPVPDAAEDADAWECVDDCNVVVVVSSCVSVVVPHDYHYQYHHHDPDRDDPDPVVSVVRVVSSVCCVPDPCNCVVVD

Nearest PDB structures (foldseek):
  7wgr-assembly1_B  TM=9.668E-01  e=4.586E-13  Homo sapiens
  8i0k-assembly1_B  TM=9.774E-01  e=3.508E-12  Homo sapiens
  6kma-assembly1_B  TM=9.170E-01  e=6.984E-06  Vibrio vulnificus CMCP6
  6kma-assembly2_D  TM=9.185E-01  e=9.697E-06  Vibrio vulnificus CMCP6
  6kma-assembly1_A  TM=9.165E-01  e=1.181E-05  Vibrio vulnificus CMCP6

InterPro domains:
  IPR011603 2-oxoglutarate dehydrogenase E1 component [PTHR23152] (1-82)
  IPR031717 2-oxoglutarate dehydrogenase E1 component/KDG, C-terminal [PF16870] (1-82)
  IPR042179 Multifunctional 2-oxoglutarate metabolism enzyme, C-terminal domain superfamily [G3DSA:3.40.50.11610] (1-85)

Secondary structure (DSSP, 8-state):
--S--HHHHHHHHHH-TT--EEEEEEEETTSTTHHHHHHHHHHHTTT-S-EEEEEEPP-SSSS-S-HHHHHHHHHHHHHHHH-TTTTGGG-

Solvent-accessible surface area (backbone atoms only — not comparable to full-atom values): 5679 Å² total; per-residue (Å²): 137,77,80,76,64,52,68,66,51,39,57,56,50,63,76,43,80,84,62,85,47,67,52,72,45,87,49,28,54,83,41,83,55,49,78,69,44,52,65,52,55,38,55,54,54,69,60,75,61,77,73,44,79,27,46,38,67,71,61,96,59,95,62,71,95,41,72,69,58,46,53,53,53,50,50,52,32,51,52,50,66,70,38,85,61,71,56,58,84,77,106